Protein AF-A0A2V5L4Z0-F1 (afdb_monomer_lite)

Sequence (162 aa):
FFFNLAIVWVLLWIEARRYRFYDAFRARVRMLEAHFLVPMVMENRELLQGEWKKLVCEDLILPSFKISKLEAVGRRLKRNYVFIFILILMAWLTKIFLHASAPINDFVSFYHALRIGHIPSWLVALIFTGTFISVIAITIYVSKRSSGEISEFGTHRSLWRI

Foldseek 3Di:
DVVLVVVLVVVLLVVLVVVLVVVLVVVLVVLCCQQPVVCVVVVNCVSVDDCSVVVSVCCVVPVDRPDDSLLSSLVCLQPPVVVVLVVVLVVVVVVLVVQQPDDCPDPVSSLVSCDDPPDHSVVSVCVSVVVVCVSVVSNVVNVVVVVPPVPPVVPCVVVVPD

pLDDT: mean 77.27, std 13.44, range [39.12, 93.69]

Secondary structure (DSSP, 8-state):
-HHHHHHHHHHHHHHHHHHHHHHHHHHHHHHHIIIIIHHHHTT-GGGG-STHHHHHHHHHHS----S-HHHHHHHHIIIIIHHHHHHHHHHHHHHHHHH-SS---SHHHHHHHT-BTTB-HHHHHHHHHHHHHHHHHHHHHHHHHHGGGGSTTTSSTTTT--

Radius of gyration: 24.14 Å; chains: 1; bounding box: 52×22×70 Å

Structure (mmCIF, N/CA/C/O backbone):
data_AF-A0A2V5L4Z0-F1
#
_entry.id   AF-A0A2V5L4Z0-F1
#
loop_
_atom_site.group_PDB
_atom_site.id
_atom_site.type_symbol
_atom_site.label_atom_id
_atom_site.label_alt_id
_atom_site.label_comp_id
_atom_site.label_asym_id
_atom_site.label_entity_id
_atom_site.label_seq_id
_atom_site.pdbx_PDB_ins_code
_atom_site.Cartn_x
_atom_site.Cartn_y
_atom_site.Cartn_z
_atom_site.occupancy
_atom_site.B_iso_or_equiv
_atom_site.auth_seq_id
_atom_site.auth_comp_id
_atom_site.auth_asym_id
_atom_site.auth_atom_id
_atom_site.pdbx_PDB_model_num
ATOM 1 N N . PHE A 1 1 ? 4.348 -10.221 -16.937 1.00 76.44 1 PHE A N 1
ATOM 2 C CA . PHE A 1 1 ? 4.845 -9.164 -16.027 1.00 76.44 1 PHE A CA 1
ATOM 3 C C . PHE A 1 1 ? 3.715 -8.248 -15.580 1.00 76.44 1 PHE A C 1
ATOM 5 O O . PHE A 1 1 ? 3.311 -8.374 -14.434 1.00 76.44 1 PHE A O 1
ATOM 12 N N . PHE A 1 2 ? 3.142 -7.424 -16.470 1.00 83.06 2 PHE A N 1
ATOM 13 C CA . PHE A 1 2 ? 2.022 -6.529 -16.130 1.00 83.06 2 PHE A CA 1
ATOM 14 C C . PHE A 1 2 ? 0.857 -7.254 -15.456 1.00 83.06 2 PHE A C 1
ATOM 16 O O . PHE A 1 2 ? 0.352 -6.793 -14.442 1.00 83.06 2 PHE A O 1
ATOM 23 N N . PHE A 1 3 ? 0.510 -8.440 -15.960 1.00 88.38 3 PHE A N 1
ATOM 24 C CA . PHE A 1 3 ? -0.522 -9.286 -15.370 1.00 88.38 3 PHE A CA 1
ATOM 25 C C . PHE A 1 3 ? -0.204 -9.727 -13.930 1.00 88.38 3 PHE A C 1
ATOM 27 O O . PHE A 1 3 ? -1.034 -9.547 -13.048 1.00 88.38 3 PHE A O 1
ATOM 34 N N . ASN A 1 4 ? 1.013 -10.219 -13.661 1.00 90.25 4 ASN A N 1
ATOM 35 C CA . ASN A 1 4 ? 1.433 -10.606 -12.305 1.00 90.25 4 ASN A CA 1
ATOM 36 C C . ASN A 1 4 ? 1.362 -9.416 -11.346 1.00 90.25 4 ASN A C 1
ATOM 38 O O . ASN A 1 4 ? 0.852 -9.536 -10.238 1.00 90.25 4 ASN A O 1
ATOM 42 N N . LEU A 1 5 ? 1.843 -8.255 -11.792 1.00 89.75 5 LEU A N 1
ATOM 43 C CA . LEU A 1 5 ? 1.812 -7.036 -10.998 1.00 89.75 5 LEU A CA 1
ATOM 44 C C . LEU A 1 5 ? 0.367 -6.596 -10.716 1.00 89.75 5 LEU A C 1
ATOM 46 O O . LEU A 1 5 ? 0.038 -6.286 -9.574 1.00 89.75 5 LEU A O 1
ATOM 50 N N . ALA A 1 6 ? -0.512 -6.644 -11.71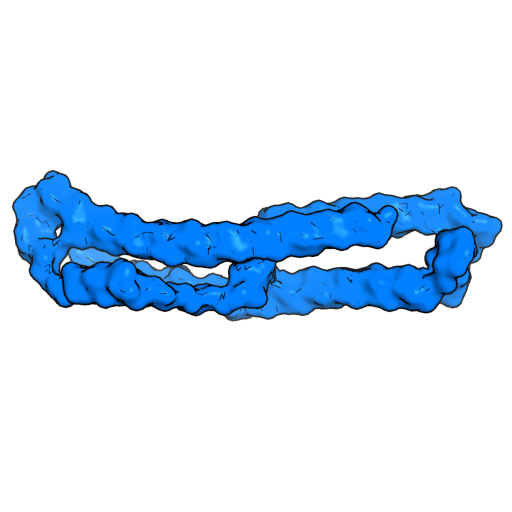9 1.00 90.12 6 ALA A N 1
ATOM 51 C CA . ALA A 1 6 ? -1.933 -6.344 -11.564 1.00 90.12 6 ALA A CA 1
ATOM 52 C C . ALA A 1 6 ? -2.624 -7.303 -10.584 1.00 90.12 6 ALA A C 1
ATOM 54 O O . ALA A 1 6 ? -3.343 -6.845 -9.698 1.00 90.12 6 ALA A O 1
ATOM 55 N N . ILE A 1 7 ? -2.363 -8.612 -10.682 1.00 93.69 7 ILE A N 1
ATOM 56 C CA . ILE A 1 7 ? -2.900 -9.605 -9.741 1.00 93.69 7 ILE A CA 1
ATOM 57 C C . ILE A 1 7 ? -2.473 -9.272 -8.315 1.00 93.69 7 ILE A C 1
ATOM 59 O O . ILE A 1 7 ? -3.316 -9.228 -7.425 1.00 93.69 7 ILE A O 1
ATOM 63 N N . VAL A 1 8 ? -1.186 -9.010 -8.089 1.00 92.81 8 VAL A N 1
ATOM 64 C CA . VAL A 1 8 ? -0.675 -8.719 -6.744 1.00 92.81 8 VAL A CA 1
ATOM 65 C C . VAL A 1 8 ? -1.295 -7.441 -6.178 1.00 92.81 8 VAL A C 1
ATOM 67 O O . VAL A 1 8 ? -1.680 -7.423 -5.010 1.00 92.81 8 VAL A O 1
ATOM 70 N N . TRP A 1 9 ? -1.480 -6.404 -6.999 1.00 90.94 9 TRP A N 1
ATOM 71 C CA . TRP A 1 9 ? -2.200 -5.195 -6.590 1.00 90.94 9 TRP A CA 1
ATOM 72 C C . TRP A 1 9 ? -3.664 -5.465 -6.226 1.00 90.94 9 TRP A C 1
ATOM 74 O O . TRP A 1 9 ? -4.146 -4.961 -5.210 1.00 90.94 9 TRP A O 1
ATOM 84 N N . VAL A 1 10 ? -4.369 -6.277 -7.016 1.00 92.94 10 VAL A N 1
ATOM 85 C CA . VAL A 1 10 ? -5.765 -6.650 -6.746 1.00 92.94 10 VAL A CA 1
ATOM 86 C C . VAL A 1 10 ? -5.875 -7.489 -5.473 1.00 92.94 10 VAL A C 1
ATOM 88 O O . VAL A 1 10 ? -6.731 -7.206 -4.634 1.00 92.94 10 VAL A O 1
ATOM 91 N N . LEU A 1 11 ? -4.995 -8.473 -5.281 1.00 92.81 11 LEU A N 1
ATOM 92 C CA . LEU A 1 11 ? -4.951 -9.295 -4.070 1.00 92.81 11 LEU A CA 1
ATOM 93 C C . LEU A 1 11 ? -4.692 -8.441 -2.828 1.00 92.81 11 LEU A C 1
ATOM 95 O O . LEU A 1 11 ? -5.446 -8.532 -1.858 1.00 92.81 11 LEU A O 1
ATOM 99 N N . LEU A 1 12 ? -3.708 -7.538 -2.894 1.00 91.44 12 LEU A N 1
ATOM 100 C CA . LEU A 1 12 ? -3.428 -6.585 -1.823 1.00 91.44 12 LEU A CA 1
ATOM 101 C C . LEU A 1 12 ? -4.662 -5.735 -1.496 1.00 91.44 12 LEU A C 1
ATOM 103 O O . LEU A 1 12 ? -4.975 -5.522 -0.325 1.00 91.44 12 LEU A O 1
ATOM 107 N N . TRP A 1 13 ? -5.386 -5.262 -2.512 1.00 90.12 13 TRP A N 1
ATOM 108 C CA . TRP A 1 13 ? -6.592 -4.457 -2.325 1.00 90.12 13 TRP A CA 1
ATOM 109 C C . TRP A 1 13 ? -7.735 -5.237 -1.662 1.00 90.12 13 TRP A C 1
ATOM 111 O O . TRP A 1 13 ? -8.369 -4.740 -0.724 1.00 90.12 13 TRP A O 1
ATOM 121 N N . ILE A 1 14 ? -7.991 -6.466 -2.121 1.00 92.00 14 ILE A N 1
ATOM 122 C CA . ILE A 1 14 ? -9.005 -7.356 -1.539 1.00 92.00 14 ILE A CA 1
ATOM 123 C C . ILE A 1 14 ? -8.660 -7.648 -0.077 1.00 92.00 14 ILE A C 1
ATOM 125 O O . ILE A 1 14 ? -9.509 -7.526 0.811 1.00 92.00 14 ILE A O 1
ATOM 129 N N . GLU A 1 15 ? -7.400 -7.976 0.195 1.00 91.06 15 GLU A N 1
ATOM 130 C CA . GLU A 1 15 ? -6.935 -8.294 1.537 1.00 91.06 15 GLU A CA 1
ATOM 131 C C . GLU A 1 15 ? -6.987 -7.079 2.469 1.00 91.06 15 GLU A C 1
ATOM 133 O O . GLU A 1 15 ? -7.431 -7.201 3.611 1.00 91.06 15 GLU A O 1
ATOM 138 N N . ALA A 1 16 ? -6.619 -5.891 1.985 1.00 88.56 16 ALA A N 1
ATOM 139 C CA . ALA A 1 16 ? -6.717 -4.651 2.747 1.00 88.56 16 ALA A CA 1
ATOM 140 C C . ALA A 1 16 ? -8.169 -4.301 3.101 1.00 88.56 16 ALA A C 1
ATOM 142 O O . ALA A 1 16 ? -8.446 -3.872 4.224 1.00 88.56 16 ALA A O 1
ATOM 143 N N . ARG A 1 17 ? -9.118 -4.529 2.181 1.00 86.25 17 ARG A N 1
ATOM 144 C CA . ARG A 1 17 ? -10.550 -4.368 2.464 1.00 86.25 17 ARG A CA 1
ATOM 145 C C . ARG A 1 17 ? -10.978 -5.306 3.590 1.00 86.25 17 ARG A C 1
ATOM 147 O O . ARG A 1 17 ? -11.560 -4.843 4.567 1.00 86.25 17 ARG A O 1
ATOM 154 N N . ARG A 1 18 ? -10.654 -6.596 3.472 1.00 87.56 18 ARG A N 1
ATOM 155 C CA . ARG A 1 18 ? -10.975 -7.626 4.473 1.00 87.56 18 ARG A CA 1
ATOM 156 C C . ARG A 1 18 ? -10.314 -7.331 5.825 1.00 87.56 18 ARG A C 1
ATOM 158 O O . ARG A 1 18 ? -10.933 -7.527 6.866 1.00 87.56 18 ARG A O 1
ATOM 165 N N . TYR A 1 19 ? -9.096 -6.792 5.820 1.00 85.94 19 TYR A N 1
ATOM 166 C CA . TYR A 1 19 ? -8.381 -6.415 7.036 1.00 85.94 19 TYR A CA 1
ATOM 167 C C . TYR A 1 19 ? -9.113 -5.348 7.852 1.00 85.94 19 TYR A C 1
ATOM 169 O O . TYR A 1 19 ? -9.186 -5.491 9.065 1.00 85.94 19 TYR A O 1
ATOM 177 N N . ARG A 1 20 ? -9.708 -4.330 7.214 1.00 82.94 20 ARG A N 1
ATOM 178 C CA . ARG A 1 20 ? -10.463 -3.284 7.932 1.00 82.94 20 ARG A CA 1
ATOM 179 C C . ARG A 1 20 ? -11.653 -3.846 8.707 1.00 82.94 20 ARG A C 1
ATOM 181 O O . ARG A 1 20 ? -11.914 -3.397 9.817 1.00 82.94 20 ARG A O 1
ATOM 188 N N . PHE A 1 21 ? -12.349 -4.829 8.137 1.00 83.69 21 PHE A N 1
ATOM 189 C CA . PHE A 1 21 ? -13.446 -5.509 8.826 1.00 83.69 21 PHE A CA 1
ATOM 190 C C . PHE A 1 21 ? -12.941 -6.321 10.020 1.00 83.69 21 PHE A C 1
ATOM 192 O O . PHE A 1 21 ? -13.518 -6.238 11.100 1.00 83.69 21 PHE A O 1
ATOM 199 N N . TYR A 1 22 ? -11.840 -7.060 9.850 1.00 83.81 22 TYR A N 1
ATOM 200 C CA . TYR A 1 22 ? -11.253 -7.820 10.955 1.00 83.81 22 TYR A CA 1
ATOM 201 C C . TYR A 1 22 ? -10.710 -6.947 12.072 1.00 83.81 22 TYR A C 1
ATOM 203 O O . TYR A 1 22 ? -10.803 -7.338 13.228 1.00 83.81 22 TYR A O 1
ATOM 211 N N . ASP A 1 23 ? -10.134 -5.799 11.740 1.00 82.88 23 ASP A N 1
ATOM 212 C CA . ASP A 1 23 ? -9.575 -4.891 12.732 1.00 82.88 23 ASP A CA 1
ATOM 213 C C . ASP A 1 23 ? -10.682 -4.301 13.621 1.00 82.88 23 ASP A C 1
ATOM 215 O O . ASP A 1 23 ? -10.616 -4.412 14.845 1.00 82.88 23 ASP A O 1
ATOM 219 N N . ALA A 1 24 ? -11.778 -3.833 13.007 1.00 81.94 24 ALA A N 1
ATOM 220 C CA . ALA A 1 24 ? -12.965 -3.373 13.729 1.00 81.94 24 ALA A CA 1
ATOM 221 C C . ALA A 1 24 ? -13.586 -4.487 14.591 1.00 81.94 24 ALA A C 1
ATOM 223 O O . ALA A 1 24 ? -13.891 -4.279 15.765 1.00 81.94 24 ALA A O 1
ATOM 224 N N . PHE A 1 25 ? -13.727 -5.697 14.038 1.00 82.75 25 PHE A N 1
ATOM 225 C CA . PHE A 1 25 ? -14.252 -6.841 14.783 1.00 82.75 25 PHE A CA 1
ATOM 226 C C . PHE A 1 25 ? -13.355 -7.222 15.968 1.00 82.75 25 PHE A C 1
ATOM 228 O O . PHE A 1 25 ? -13.842 -7.414 17.080 1.00 82.75 25 PHE A O 1
ATOM 235 N N . ARG A 1 26 ? -12.035 -7.275 15.762 1.00 85.44 26 ARG A N 1
ATOM 236 C CA . ARG A 1 26 ? -11.062 -7.587 16.813 1.00 85.44 26 ARG A CA 1
ATOM 237 C C . ARG A 1 26 ? -11.104 -6.564 17.943 1.00 85.44 26 ARG A C 1
ATOM 239 O O . ARG A 1 26 ? -11.021 -6.962 19.100 1.00 85.44 26 ARG A O 1
ATOM 246 N N . ALA A 1 27 ? -11.230 -5.274 17.628 1.00 82.06 27 ALA A N 1
ATOM 247 C CA . ALA A 1 27 ? -11.342 -4.226 18.640 1.00 82.06 27 ALA A CA 1
ATOM 248 C C . ALA A 1 27 ? -12.590 -4.420 19.521 1.00 82.06 27 ALA A C 1
ATOM 250 O O . ALA A 1 27 ? -12.493 -4.350 20.745 1.00 82.06 27 ALA A O 1
ATOM 251 N N . ARG A 1 28 ? -13.736 -4.757 18.914 1.00 85.19 28 ARG A N 1
ATOM 252 C CA . ARG A 1 28 ? -14.993 -5.045 19.631 1.00 85.19 28 ARG A CA 1
ATOM 253 C C . ARG A 1 28 ? -14.888 -6.273 20.521 1.00 85.19 28 ARG A C 1
ATOM 255 O O . ARG A 1 28 ? -15.237 -6.204 21.695 1.00 85.19 28 ARG A O 1
ATOM 262 N N . VAL A 1 29 ? -14.371 -7.376 19.976 1.00 86.25 29 VAL A N 1
ATOM 263 C CA . VAL A 1 29 ? -14.155 -8.613 20.739 1.00 86.25 29 VAL A CA 1
ATOM 264 C C . VAL A 1 29 ? -13.216 -8.351 21.910 1.00 86.25 29 VAL A C 1
ATOM 266 O O . VAL A 1 29 ? -13.531 -8.735 23.027 1.00 86.25 29 VAL A O 1
ATOM 269 N N . ARG A 1 30 ? -12.129 -7.604 21.701 1.00 85.00 30 ARG A N 1
ATOM 270 C CA . ARG A 1 30 ? -11.198 -7.252 22.777 1.00 85.00 30 ARG A CA 1
ATOM 271 C C . ARG A 1 30 ? -11.842 -6.376 23.855 1.00 85.00 30 ARG A C 1
ATOM 273 O O . ARG A 1 30 ? -11.527 -6.549 25.029 1.00 85.00 30 ARG A O 1
ATOM 280 N N . MET A 1 31 ? -12.741 -5.458 23.487 1.00 81.25 31 MET A N 1
ATOM 281 C CA . MET A 1 31 ? -13.502 -4.676 24.470 1.00 81.25 31 MET A CA 1
ATOM 282 C C . MET A 1 31 ? -14.435 -5.558 25.306 1.00 81.25 31 MET A C 1
ATOM 284 O O . MET A 1 31 ? -14.484 -5.376 26.522 1.00 81.25 31 MET A O 1
ATOM 288 N N . LEU A 1 32 ? -15.114 -6.530 24.688 1.00 84.25 32 LEU A N 1
ATOM 289 C CA . LEU A 1 32 ? -15.936 -7.518 25.398 1.00 84.25 32 LEU A CA 1
ATOM 290 C C . LEU A 1 32 ? -15.084 -8.442 26.279 1.00 84.25 32 LEU A C 1
ATOM 292 O O . LEU A 1 32 ? -15.428 -8.683 27.430 1.00 84.25 32 LEU A O 1
ATOM 296 N N . GLU A 1 33 ? -13.945 -8.923 25.787 1.00 85.81 33 GLU A N 1
ATOM 297 C CA . GLU A 1 33 ? -13.018 -9.743 26.571 1.00 85.81 33 GLU A CA 1
ATOM 298 C C . GLU A 1 33 ? -12.552 -9.002 27.829 1.00 85.81 33 GLU A C 1
ATOM 300 O O . GLU A 1 33 ? -12.679 -9.526 28.933 1.00 85.81 33 GLU A O 1
ATOM 305 N N . ALA A 1 34 ? -12.077 -7.764 27.675 1.00 82.31 34 ALA A N 1
ATOM 306 C CA . ALA A 1 34 ? -11.508 -6.991 28.774 1.00 82.31 34 ALA A CA 1
ATOM 307 C C . ALA A 1 34 ? -12.540 -6.542 29.822 1.00 82.31 34 ALA A C 1
ATOM 309 O O . ALA A 1 34 ? -12.211 -6.517 31.004 1.00 82.31 34 ALA A O 1
ATOM 310 N N . HIS A 1 35 ? -13.767 -6.189 29.418 1.00 80.19 35 HIS A N 1
ATOM 311 C CA . HIS A 1 35 ? -14.759 -5.591 30.329 1.00 80.19 35 HIS A CA 1
ATOM 312 C C . HIS A 1 35 ? -15.918 -6.521 30.709 1.00 80.19 35 HIS A C 1
ATOM 314 O O . HIS A 1 35 ? -16.642 -6.233 31.659 1.00 80.19 35 HIS A O 1
ATOM 320 N N . PHE A 1 36 ? -16.117 -7.630 29.991 1.00 81.44 36 PHE A N 1
ATOM 321 C CA . PHE A 1 36 ? -17.148 -8.618 30.312 1.00 81.44 36 PHE A CA 1
ATOM 322 C C . P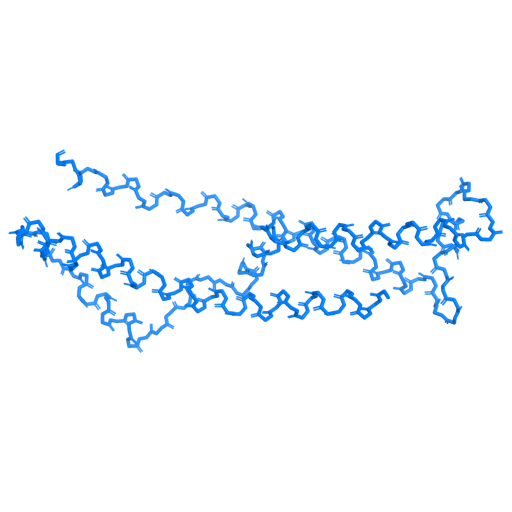HE A 1 36 ? -16.541 -9.944 30.770 1.00 81.44 36 PHE A C 1
ATOM 324 O O . PHE A 1 36 ? -16.800 -10.365 31.896 1.00 81.44 36 PHE A O 1
ATOM 331 N N . LEU A 1 37 ? -15.708 -10.582 29.940 1.00 83.94 37 LEU A N 1
ATOM 332 C CA . LEU A 1 37 ? -15.175 -11.914 30.259 1.00 83.94 37 LEU A CA 1
ATOM 333 C C . LEU A 1 37 ? -14.206 -11.876 31.444 1.00 83.94 37 LEU A C 1
ATOM 335 O O . LEU A 1 37 ? -14.328 -12.685 32.358 1.00 83.94 37 LEU A O 1
ATOM 339 N N . VAL A 1 38 ? -13.277 -10.921 31.461 1.00 83.44 38 VAL A N 1
ATOM 340 C CA . VAL A 1 38 ? -12.262 -10.819 32.518 1.00 83.44 38 VAL A CA 1
ATOM 341 C C . VAL A 1 38 ? -12.879 -10.566 33.910 1.00 83.44 38 VAL A C 1
ATOM 343 O O . VAL A 1 38 ? -12.572 -11.333 34.823 1.00 83.44 38 VAL A O 1
ATOM 346 N N . PRO A 1 39 ? -13.790 -9.589 34.105 1.00 80.50 39 PRO A N 1
ATOM 347 C CA . PRO A 1 39 ? -14.462 -9.391 35.394 1.00 80.50 39 PRO A CA 1
ATOM 348 C C . PRO A 1 39 ? -15.351 -10.562 35.821 1.00 80.50 39 PRO A C 1
ATOM 350 O O . PRO A 1 39 ? -15.442 -10.858 37.008 1.00 80.50 39 PRO A O 1
ATOM 353 N N . MET A 1 40 ? -16.001 -11.237 34.864 1.00 81.50 40 MET A N 1
ATOM 354 C CA . MET A 1 40 ? -16.837 -12.407 35.146 1.00 81.50 40 MET A CA 1
ATOM 355 C C . MET A 1 40 ? -16.006 -13.582 35.668 1.00 81.50 40 MET A C 1
ATOM 357 O O . MET A 1 40 ? -16.417 -14.234 36.620 1.00 81.50 40 MET A O 1
ATOM 361 N N . VAL A 1 41 ? -14.834 -13.830 35.074 1.00 83.56 41 VAL A N 1
ATOM 362 C CA . VAL A 1 41 ? -13.924 -14.908 35.494 1.00 83.56 41 VAL A CA 1
ATOM 363 C C . VAL A 1 41 ? -13.232 -14.586 36.820 1.00 83.56 41 VAL A C 1
ATOM 365 O O . VAL A 1 41 ? -13.027 -15.484 37.626 1.00 83.56 41 VAL A O 1
ATOM 368 N N . MET A 1 42 ? -12.886 -13.320 37.068 1.00 81.56 42 MET A N 1
ATOM 369 C CA . MET A 1 42 ? -12.284 -12.898 38.340 1.00 81.56 42 MET A CA 1
ATOM 370 C C . MET A 1 42 ? -13.300 -12.725 39.484 1.00 81.56 42 MET A C 1
ATOM 372 O O . MET A 1 42 ? -12.902 -12.333 40.576 1.00 81.56 42 MET A O 1
ATOM 376 N N . GLU A 1 43 ? -14.598 -12.941 39.233 1.00 76.38 43 GLU A N 1
ATOM 377 C CA . GLU A 1 43 ? -15.715 -12.669 40.161 1.00 76.38 43 GLU A CA 1
ATOM 378 C C . GLU A 1 43 ? -15.725 -11.244 40.756 1.00 76.38 43 GLU A C 1
ATOM 380 O O . GLU A 1 43 ? -16.432 -10.949 41.721 1.00 76.38 43 GLU A O 1
ATOM 385 N N . ASN A 1 44 ? -14.991 -10.313 40.144 1.00 71.69 44 ASN A N 1
ATOM 386 C CA . ASN A 1 44 ? -14.851 -8.948 40.624 1.00 71.69 44 ASN A CA 1
ATOM 387 C C . ASN A 1 44 ? -15.837 -8.028 39.893 1.00 71.69 44 ASN A C 1
ATOM 389 O O . ASN A 1 44 ? -15.618 -7.613 38.751 1.00 71.69 44 ASN A O 1
ATOM 393 N N . ARG A 1 45 ? -16.946 -7.699 40.568 1.00 66.62 45 ARG A N 1
ATOM 394 C CA . ARG A 1 45 ? -18.020 -6.866 40.001 1.00 66.62 45 ARG A CA 1
ATOM 395 C C . ARG A 1 45 ? -17.706 -5.372 39.939 1.00 66.62 45 ARG A C 1
ATOM 397 O O . ARG A 1 45 ? -18.444 -4.651 39.269 1.00 66.62 45 ARG A O 1
ATOM 404 N N . GLU A 1 46 ? -16.636 -4.898 40.571 1.00 64.56 46 GLU A N 1
ATOM 405 C CA . GLU A 1 46 ? -16.258 -3.480 40.508 1.00 64.56 46 GLU A CA 1
ATOM 406 C C . GLU A 1 46 ? -15.726 -3.106 39.117 1.00 64.56 46 GLU A C 1
ATOM 408 O O . GLU A 1 46 ? -16.055 -2.046 38.590 1.00 64.56 46 GLU A O 1
ATOM 413 N N . LEU A 1 47 ? -15.028 -4.029 38.443 1.00 61.22 47 LEU A N 1
ATOM 414 C CA . LEU A 1 47 ? -14.523 -3.845 37.072 1.00 61.22 47 LEU A CA 1
ATOM 415 C C . LEU A 1 47 ? -15.627 -3.838 35.996 1.00 61.22 47 LEU A C 1
ATOM 417 O O . LEU A 1 47 ? -15.381 -3.455 34.853 1.00 61.22 47 LEU A O 1
ATOM 421 N N . LEU A 1 48 ? -16.851 -4.256 36.341 1.00 60.66 48 LEU A N 1
ATOM 422 C CA . LEU A 1 48 ? -18.018 -4.199 35.453 1.00 60.66 48 LEU A CA 1
ATOM 423 C C . LEU A 1 48 ? -18.653 -2.798 35.389 1.00 60.66 48 LEU A C 1
ATOM 425 O O . LEU A 1 48 ? -19.531 -2.578 34.545 1.00 60.66 48 LEU A O 1
ATOM 429 N N . GLN A 1 49 ? -18.237 -1.863 36.252 1.00 56.94 49 GLN A N 1
ATOM 430 C CA . GLN A 1 49 ? -18.754 -0.495 36.293 1.00 56.94 49 GLN A CA 1
ATOM 431 C C . GLN A 1 49 ? -18.037 0.405 35.273 1.00 56.94 49 GLN A C 1
ATOM 433 O O . GLN A 1 49 ? -16.813 0.463 35.215 1.00 56.94 49 GLN A O 1
ATOM 438 N N . GLY A 1 50 ? -18.809 1.114 34.445 1.00 65.00 50 GLY A N 1
ATOM 439 C CA . GLY A 1 50 ? -18.294 2.077 33.469 1.00 65.00 50 GLY A CA 1
ATOM 440 C C . GLY A 1 50 ? -19.186 2.223 32.235 1.00 65.00 50 GLY A C 1
ATOM 441 O O . GLY A 1 50 ? -20.060 1.395 31.973 1.00 65.00 50 GLY A O 1
ATOM 442 N N . GLU A 1 51 ? -18.944 3.264 31.437 1.00 71.56 51 GLU A N 1
ATOM 443 C CA . GLU A 1 51 ? -19.709 3.547 30.209 1.00 71.56 51 GLU A CA 1
ATOM 444 C C . GLU A 1 51 ? -19.364 2.623 29.021 1.00 71.56 51 GLU A C 1
ATOM 446 O O . GLU A 1 51 ? -19.893 2.794 27.921 1.00 71.56 51 GLU A O 1
ATOM 451 N N . TRP A 1 52 ? -18.522 1.601 29.214 1.00 75.81 52 TRP A N 1
ATOM 452 C CA . TRP A 1 52 ? -18.091 0.691 28.145 1.00 75.81 52 TRP A CA 1
ATOM 453 C C . TRP A 1 52 ? -19.270 -0.003 27.445 1.00 75.81 52 TRP A C 1
ATOM 455 O O . TRP A 1 52 ? -19.222 -0.212 26.237 1.00 75.81 52 TRP A O 1
ATOM 465 N N . LYS A 1 53 ? -20.366 -0.300 28.164 1.00 76.81 53 LYS A N 1
ATOM 466 C CA . LYS A 1 53 ? -21.589 -0.874 27.571 1.00 76.81 53 LYS A CA 1
ATOM 467 C C . LYS A 1 53 ? -22.212 0.060 26.537 1.00 76.81 53 LYS A C 1
ATOM 469 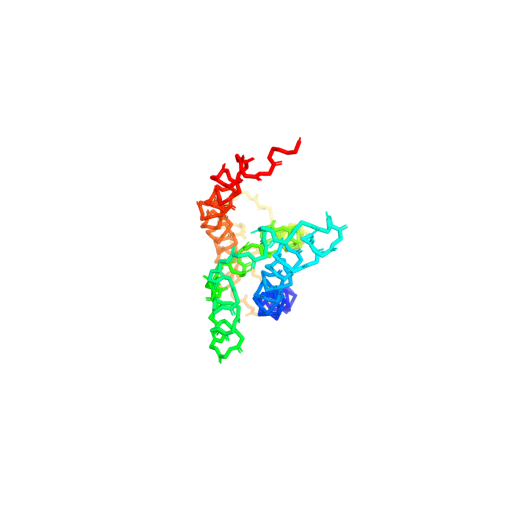O O . LYS A 1 53 ? -22.624 -0.397 25.475 1.00 76.81 53 LYS A O 1
ATOM 474 N N . LYS A 1 54 ? -22.258 1.363 26.837 1.00 78.75 54 LYS A N 1
ATOM 475 C CA . LYS A 1 54 ? -22.777 2.397 25.934 1.00 78.75 54 LYS A CA 1
ATOM 476 C C . LYS A 1 54 ? -21.867 2.536 24.717 1.00 78.75 54 LYS A C 1
ATOM 478 O O . LYS A 1 54 ? -22.367 2.506 23.602 1.00 78.75 54 LYS A O 1
ATOM 483 N N . LEU A 1 55 ? -20.550 2.564 24.932 1.00 74.88 55 LEU A N 1
ATOM 484 C CA . LEU A 1 55 ? -19.553 2.641 23.861 1.00 74.88 55 LEU A CA 1
ATOM 485 C C . LEU A 1 55 ? -19.606 1.424 22.920 1.00 74.88 55 LEU A C 1
ATOM 487 O O . LEU A 1 55 ? -19.536 1.572 21.703 1.00 74.88 55 LEU A O 1
ATOM 491 N N . VAL A 1 56 ? -19.762 0.216 23.472 1.00 78.62 56 VAL A N 1
ATOM 492 C CA . VAL A 1 56 ? -19.921 -1.017 22.689 1.00 78.62 56 VAL A CA 1
ATOM 493 C C . VAL A 1 56 ? -21.252 -1.009 21.935 1.00 78.62 56 VAL A C 1
ATOM 495 O O . VAL A 1 56 ? -21.254 -1.300 20.744 1.00 78.62 56 VAL A O 1
ATOM 498 N N . CYS A 1 57 ? -22.366 -0.635 22.575 1.00 79.12 57 CYS A N 1
ATOM 499 C CA . CYS A 1 57 ? -23.658 -0.487 21.892 1.00 79.12 57 CYS A CA 1
ATOM 500 C C . CYS A 1 57 ? -23.583 0.517 20.737 1.00 79.12 57 CYS A C 1
ATOM 502 O O . CYS A 1 57 ? -24.047 0.222 19.640 1.00 79.12 57 CYS A O 1
ATOM 504 N N . GLU A 1 58 ? -22.976 1.680 20.964 1.00 80.31 58 GLU A N 1
ATOM 505 C CA . GLU A 1 58 ? -22.826 2.723 19.954 1.00 80.31 58 GLU A CA 1
ATOM 506 C C . GLU A 1 58 ? -21.970 2.247 18.775 1.00 80.31 58 GLU A C 1
ATOM 508 O O . GLU A 1 58 ? -22.377 2.418 17.629 1.00 80.31 58 GLU A O 1
ATOM 513 N N . ASP A 1 59 ? -20.856 1.550 19.024 1.00 76.62 59 ASP A N 1
ATOM 514 C CA . ASP A 1 59 ? -20.023 0.995 17.949 1.00 76.62 59 ASP A CA 1
ATOM 515 C C . ASP A 1 59 ? -20.700 -0.185 17.216 1.00 76.62 59 ASP A C 1
ATOM 517 O O . ASP A 1 59 ? -20.465 -0.404 16.022 1.00 76.62 59 ASP A O 1
ATOM 521 N N . LEU A 1 60 ? -21.571 -0.948 17.890 1.00 73.94 60 LEU A N 1
ATOM 522 C CA . LEU A 1 60 ? -22.385 -1.989 17.249 1.00 73.94 60 LEU A CA 1
ATOM 523 C C . LEU A 1 60 ? -23.468 -1.395 16.337 1.00 73.94 60 LEU A C 1
ATOM 525 O O . LEU A 1 60 ? -23.694 -1.940 15.256 1.00 73.94 60 LEU A O 1
ATOM 529 N N . ILE A 1 61 ? -24.111 -0.301 16.754 1.00 75.00 61 ILE A N 1
ATOM 530 C CA . ILE A 1 61 ? -25.166 0.380 15.987 1.00 75.00 61 ILE A CA 1
ATOM 531 C C . ILE A 1 61 ? -24.561 1.188 14.828 1.00 75.00 61 ILE A C 1
ATOM 533 O O . ILE A 1 61 ? -25.077 1.149 13.711 1.00 75.00 61 ILE A O 1
ATOM 537 N N . LEU A 1 62 ? -23.453 1.894 15.070 1.00 66.62 62 LEU A N 1
ATOM 538 C CA . LEU A 1 62 ? -22.774 2.759 14.106 1.00 66.62 62 LEU A CA 1
ATOM 539 C C . LEU A 1 62 ? -21.340 2.268 13.879 1.00 66.62 62 LEU A C 1
ATOM 541 O O . LEU A 1 62 ? -20.404 2.753 14.518 1.00 66.62 62 LEU A O 1
ATOM 545 N N . PRO A 1 63 ? -21.120 1.318 12.951 1.00 65.19 63 PRO A N 1
ATOM 546 C CA . PRO A 1 63 ? -19.788 0.798 12.703 1.00 65.19 63 PRO A CA 1
ATOM 547 C C . PRO A 1 63 ? -18.865 1.874 12.125 1.00 65.19 63 PRO A C 1
ATOM 549 O O . PRO A 1 63 ? -18.936 2.214 10.941 1.00 65.19 63 PRO A O 1
ATOM 552 N N . SER A 1 64 ? -17.960 2.388 12.960 1.00 62.25 64 SER A N 1
ATOM 553 C CA . SER A 1 64 ? -16.973 3.384 12.553 1.00 62.25 64 SER A CA 1
ATOM 554 C C . SER A 1 64 ? -15.643 2.711 12.196 1.00 62.25 64 SER A C 1
ATOM 556 O O . SER A 1 64 ? -15.003 2.027 12.994 1.00 62.25 64 SER A O 1
ATOM 558 N N . PHE A 1 65 ? -15.191 2.882 10.953 1.00 65.38 65 PHE A N 1
ATOM 559 C CA . PHE A 1 65 ? -13.874 2.387 10.557 1.00 65.38 65 PHE A CA 1
ATOM 560 C C . PHE A 1 65 ? -12.796 3.398 10.955 1.00 65.38 65 PHE A C 1
ATOM 562 O O . PHE A 1 65 ? -12.541 4.344 10.210 1.00 65.38 65 PHE A O 1
ATOM 569 N N . LYS A 1 66 ? -12.118 3.163 12.085 1.00 64.81 66 LYS A N 1
ATOM 570 C CA . LYS A 1 66 ? -11.024 4.027 12.573 1.00 64.81 66 LYS A CA 1
ATOM 571 C C . LYS A 1 66 ? -9.811 4.073 11.629 1.00 64.81 66 LYS A C 1
ATOM 573 O O . LYS A 1 66 ? -9.127 5.088 11.545 1.00 64.81 66 LYS A O 1
ATOM 578 N N . ILE A 1 67 ? -9.569 3.002 10.867 1.00 74.31 67 ILE A N 1
ATOM 579 C CA . ILE A 1 67 ? -8.440 2.907 9.928 1.00 74.31 67 ILE A CA 1
ATOM 580 C C . ILE A 1 67 ? -8.858 3.338 8.516 1.00 74.31 67 ILE A C 1
ATOM 582 O O . ILE A 1 67 ? -9.838 2.832 7.952 1.00 74.31 67 ILE A O 1
ATOM 586 N N . SER A 1 68 ? -8.071 4.226 7.901 1.00 80.69 68 SER A N 1
ATOM 587 C CA . SER A 1 68 ? -8.263 4.658 6.508 1.00 80.69 68 SER A CA 1
ATOM 588 C C . SER A 1 68 ? -7.945 3.542 5.497 1.00 80.69 68 SER A C 1
ATOM 590 O O . SER A 1 68 ? -7.162 2.631 5.767 1.00 80.69 68 SER A O 1
ATOM 592 N N . LYS A 1 69 ? -8.530 3.599 4.289 1.00 78.75 69 LYS A N 1
ATOM 593 C CA . LYS A 1 69 ? 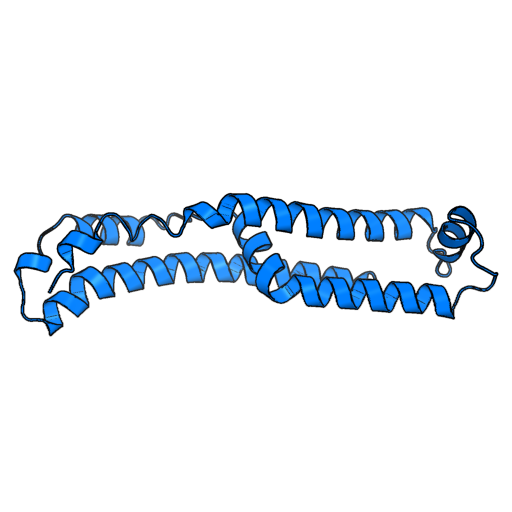-8.280 2.583 3.242 1.00 78.75 69 LYS A CA 1
ATOM 594 C C . LYS A 1 69 ? -6.789 2.470 2.891 1.00 78.75 69 LYS A C 1
ATOM 596 O O . LYS A 1 69 ? -6.280 1.361 2.779 1.00 78.75 69 LYS A O 1
ATOM 601 N N . LEU A 1 70 ? -6.095 3.603 2.766 1.00 78.94 70 LEU A N 1
ATOM 602 C CA . LEU A 1 70 ? -4.669 3.647 2.419 1.00 78.94 70 LEU A CA 1
ATOM 603 C C . LEU A 1 70 ? -3.775 3.104 3.535 1.00 78.94 70 LEU A C 1
ATOM 605 O O . LEU A 1 70 ? -2.803 2.403 3.267 1.00 78.94 70 LEU A O 1
ATOM 609 N N . GLU A 1 71 ? -4.127 3.374 4.789 1.00 82.06 71 GLU A N 1
ATOM 610 C CA . GLU A 1 71 ? -3.387 2.856 5.934 1.00 82.06 71 GLU A CA 1
ATOM 611 C C . GLU A 1 71 ? -3.512 1.331 6.051 1.00 82.06 71 GLU A C 1
ATOM 613 O O . GLU A 1 71 ? -2.510 0.646 6.247 1.00 82.06 71 GLU A O 1
ATOM 618 N N . ALA A 1 72 ? -4.711 0.780 5.831 1.00 84.12 72 ALA A N 1
ATOM 619 C CA . ALA A 1 72 ? -4.916 -0.667 5.788 1.00 84.12 72 ALA A CA 1
ATOM 620 C C . ALA A 1 72 ? -4.100 -1.336 4.668 1.00 84.12 72 ALA A C 1
ATOM 622 O O . ALA A 1 72 ? -3.468 -2.370 4.901 1.00 84.12 72 ALA A O 1
ATOM 623 N N . VAL A 1 73 ? -4.073 -0.722 3.476 1.00 87.06 73 VAL A N 1
ATOM 624 C CA . VAL A 1 73 ? -3.252 -1.183 2.345 1.00 87.06 73 VAL A CA 1
ATOM 625 C C . VAL A 1 73 ? -1.778 -1.184 2.723 1.00 87.06 73 VAL A C 1
ATOM 627 O O . VAL A 1 73 ? -1.116 -2.203 2.556 1.00 87.06 73 VAL A O 1
ATOM 630 N N . GLY A 1 74 ? -1.253 -0.094 3.282 1.00 85.62 74 GLY A N 1
ATOM 631 C CA . GLY A 1 74 ? 0.172 -0.024 3.587 1.00 85.62 74 GLY A CA 1
ATOM 632 C C . GLY A 1 74 ? 0.614 -0.912 4.757 1.00 85.62 74 GLY A C 1
ATOM 633 O O . GLY A 1 74 ? 1.709 -1.473 4.701 1.00 85.62 74 GLY A O 1
ATOM 634 N N . ARG A 1 75 ? -0.237 -1.132 5.775 1.00 84.44 75 ARG A N 1
ATOM 635 C CA . ARG A 1 75 ? 0.043 -2.094 6.864 1.00 84.44 75 ARG A CA 1
ATOM 636 C C . ARG A 1 75 ? 0.192 -3.514 6.310 1.00 84.44 75 ARG A C 1
ATOM 638 O O . ARG A 1 75 ? 1.118 -4.232 6.691 1.00 84.44 75 ARG A O 1
ATOM 645 N N . ARG A 1 76 ? -0.679 -3.907 5.373 1.00 88.00 76 ARG A N 1
ATOM 646 C CA . ARG A 1 76 ? -0.605 -5.211 4.691 1.00 88.00 76 ARG A CA 1
ATOM 647 C C . ARG A 1 76 ? 0.544 -5.291 3.694 1.00 88.00 76 ARG A C 1
ATOM 649 O O . ARG A 1 76 ? 1.231 -6.313 3.654 1.00 88.00 76 ARG A O 1
ATOM 656 N N . LEU A 1 77 ? 0.797 -4.206 2.963 1.00 87.69 77 LEU A N 1
ATOM 657 C CA . LEU A 1 77 ? 1.913 -4.105 2.033 1.00 87.69 77 LEU A CA 1
ATOM 658 C C . LEU A 1 77 ? 3.228 -4.384 2.762 1.00 87.69 77 LEU A C 1
ATOM 660 O O . LEU A 1 77 ? 3.908 -5.347 2.422 1.00 87.69 77 LEU A O 1
ATOM 664 N N . LYS A 1 78 ? 3.523 -3.618 3.823 1.00 85.44 78 LYS A N 1
ATOM 665 C CA . LYS A 1 78 ? 4.766 -3.721 4.603 1.00 85.44 78 LYS A CA 1
ATOM 666 C C . LYS A 1 78 ? 5.005 -5.124 5.166 1.00 85.44 78 LYS A C 1
ATOM 668 O O . LYS A 1 78 ? 6.143 -5.576 5.192 1.00 85.44 78 LYS A O 1
ATOM 673 N N . ARG A 1 79 ? 3.954 -5.794 5.648 1.00 82.12 79 ARG A N 1
ATOM 674 C CA . ARG A 1 79 ? 4.097 -7.054 6.394 1.00 82.12 79 ARG A CA 1
ATOM 675 C C . ARG A 1 79 ? 4.151 -8.302 5.513 1.00 82.12 79 ARG A C 1
ATOM 677 O O . ARG A 1 79 ? 4.840 -9.240 5.889 1.00 82.12 79 ARG A O 1
ATOM 684 N N . ASN A 1 80 ? 3.423 -8.332 4.395 1.00 86.44 80 ASN A N 1
ATOM 685 C CA . ASN A 1 80 ? 3.272 -9.552 3.588 1.00 86.44 80 ASN A CA 1
ATOM 686 C C . ASN A 1 80 ? 3.678 -9.360 2.120 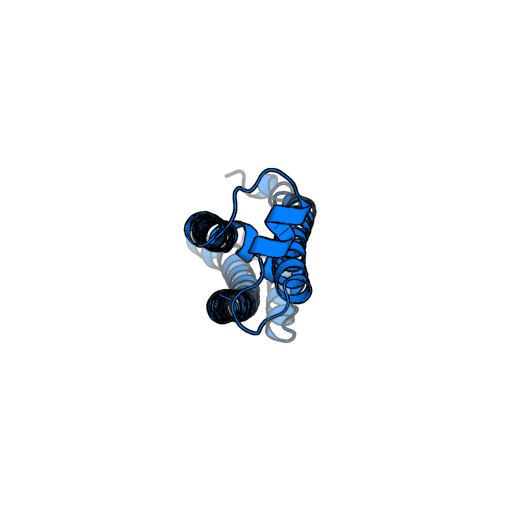1.00 86.44 80 ASN A C 1
ATOM 688 O O . ASN A 1 80 ? 4.368 -10.195 1.543 1.00 86.44 80 ASN A O 1
ATOM 692 N N . TYR A 1 81 ? 3.289 -8.241 1.508 1.00 89.25 81 TYR A N 1
ATOM 693 C CA . TYR A 1 81 ? 3.411 -8.078 0.057 1.00 89.25 81 TYR A CA 1
ATOM 694 C C . TYR A 1 81 ? 4.720 -7.426 -0.398 1.00 89.25 81 TYR A C 1
ATOM 696 O O . TYR A 1 81 ? 5.081 -7.602 -1.557 1.00 89.25 81 TYR A O 1
ATOM 704 N N . VAL A 1 82 ? 5.461 -6.722 0.471 1.00 88.50 82 VAL A N 1
ATOM 705 C CA . VAL A 1 82 ? 6.772 -6.133 0.122 1.00 88.50 82 VAL A CA 1
ATOM 706 C C . VAL A 1 82 ? 7.710 -7.191 -0.458 1.00 88.50 82 VAL A C 1
ATOM 708 O O . VAL A 1 82 ? 8.316 -6.954 -1.499 1.00 88.50 82 VAL A O 1
ATOM 711 N N . PHE A 1 83 ? 7.771 -8.381 0.146 1.00 89.81 83 PHE A N 1
ATOM 712 C CA . PHE A 1 83 ? 8.604 -9.475 -0.357 1.00 89.81 83 PHE A CA 1
ATOM 713 C C . PHE A 1 83 ? 8.166 -9.950 -1.744 1.00 89.81 83 PHE A C 1
ATOM 715 O O . PHE A 1 83 ? 9.007 -10.135 -2.619 1.00 89.81 83 PHE A O 1
ATOM 722 N N . ILE A 1 84 ? 6.855 -10.081 -1.973 1.00 91.19 84 ILE A N 1
ATOM 723 C CA . ILE A 1 84 ? 6.297 -10.489 -3.270 1.00 91.19 84 ILE A CA 1
ATOM 724 C C . ILE A 1 84 ? 6.641 -9.451 -4.345 1.00 91.19 84 ILE A C 1
ATOM 726 O O . ILE A 1 84 ? 7.083 -9.815 -5.434 1.00 91.19 84 ILE A O 1
ATOM 730 N N . PHE A 1 85 ? 6.495 -8.158 -4.038 1.00 89.62 85 PHE A N 1
ATOM 731 C CA . PHE A 1 85 ? 6.879 -7.086 -4.954 1.00 89.62 85 PHE A CA 1
ATOM 732 C C . PHE A 1 85 ? 8.378 -7.113 -5.257 1.00 89.62 85 PHE A C 1
ATOM 734 O O . PHE A 1 85 ? 8.742 -7.097 -6.428 1.00 89.62 85 PHE A O 1
ATOM 741 N N . ILE A 1 86 ? 9.244 -7.224 -4.244 1.00 89.44 86 ILE A N 1
ATOM 742 C CA . ILE A 1 86 ? 10.701 -7.317 -4.442 1.00 89.44 86 ILE A CA 1
ATOM 743 C C . ILE A 1 86 ? 11.052 -8.501 -5.346 1.00 89.44 86 ILE A C 1
ATOM 745 O O . ILE A 1 86 ? 11.833 -8.342 -6.281 1.00 89.44 86 ILE A O 1
ATOM 749 N N . LEU A 1 87 ? 10.444 -9.667 -5.117 1.00 91.62 87 LEU A N 1
ATOM 750 C CA . LEU A 1 87 ? 10.704 -10.872 -5.902 1.00 91.62 87 LEU A CA 1
ATOM 751 C C . LEU A 1 87 ? 10.267 -10.688 -7.363 1.00 91.62 87 LEU A C 1
ATOM 753 O O . LEU A 1 87 ? 11.025 -11.005 -8.275 1.00 91.62 87 LEU A O 1
ATOM 757 N N . ILE A 1 88 ? 9.093 -10.097 -7.606 1.00 89.94 88 ILE A N 1
ATOM 758 C CA . ILE A 1 88 ? 8.616 -9.790 -8.964 1.00 89.94 88 ILE A CA 1
ATOM 759 C C . ILE A 1 88 ? 9.534 -8.786 -9.670 1.00 89.94 88 ILE A C 1
ATOM 761 O O . ILE A 1 88 ? 9.829 -8.965 -10.854 1.00 89.94 88 ILE A O 1
ATOM 765 N N . LEU A 1 89 ? 9.985 -7.743 -8.967 1.00 87.69 89 LEU A N 1
ATOM 766 C CA . LEU A 1 89 ? 10.894 -6.739 -9.522 1.00 87.69 89 LEU A CA 1
ATOM 767 C C . LEU A 1 89 ? 12.260 -7.358 -9.848 1.00 87.69 89 LEU A C 1
ATOM 769 O O . LEU A 1 89 ? 12.760 -7.153 -10.950 1.00 87.69 89 LEU A O 1
ATOM 773 N N . MET A 1 90 ? 12.821 -8.171 -8.948 1.00 89.06 90 MET A N 1
ATOM 774 C CA . MET A 1 90 ? 14.074 -8.900 -9.178 1.00 89.06 90 MET A CA 1
ATOM 775 C C . MET A 1 90 ? 13.963 -9.874 -10.349 1.00 89.06 90 MET A C 1
ATOM 777 O O . MET A 1 90 ? 14.780 -9.818 -11.261 1.00 89.06 90 MET A O 1
ATOM 781 N N . ALA A 1 91 ? 12.921 -10.708 -10.384 1.00 88.75 91 ALA A N 1
ATOM 782 C CA . ALA A 1 91 ? 12.693 -11.645 -11.483 1.00 88.75 91 ALA A CA 1
ATOM 783 C C . ALA A 1 91 ? 12.584 -10.922 -12.832 1.00 88.75 91 ALA A C 1
ATOM 785 O O . ALA A 1 91 ? 13.050 -11.414 -13.861 1.00 88.75 91 ALA A O 1
ATOM 786 N N . TRP A 1 92 ? 11.983 -9.733 -12.836 1.00 84.81 92 TRP A N 1
ATOM 787 C CA . TRP A 1 92 ? 11.884 -8.922 -14.037 1.00 84.81 92 TRP A CA 1
ATOM 788 C C . TRP A 1 92 ? 13.215 -8.287 -14.446 1.00 84.81 92 TRP A C 1
ATOM 790 O O . TRP A 1 92 ? 13.549 -8.340 -15.628 1.00 84.81 92 TRP A O 1
ATOM 800 N N . LEU A 1 93 ? 14.001 -7.773 -13.494 1.00 82.62 93 LEU A N 1
ATOM 801 C CA . LEU A 1 93 ? 15.365 -7.311 -13.760 1.00 82.62 93 LEU A CA 1
ATOM 802 C C . LEU A 1 93 ? 16.207 -8.439 -14.362 1.00 82.62 93 LEU A C 1
ATOM 804 O O . LEU A 1 93 ? 16.774 -8.259 -15.435 1.00 82.62 93 LEU A O 1
ATOM 808 N N . THR A 1 94 ? 16.213 -9.627 -13.751 1.00 84.94 94 THR A N 1
ATOM 809 C CA . THR A 1 94 ? 16.915 -10.803 -14.287 1.00 84.94 94 THR A CA 1
ATOM 810 C C . THR A 1 94 ? 16.444 -11.144 -15.700 1.00 84.94 94 THR A C 1
ATOM 812 O O . THR A 1 94 ? 17.267 -11.417 -16.569 1.00 84.94 94 THR A O 1
ATOM 815 N N . LYS A 1 95 ? 15.133 -11.073 -15.974 1.00 83.19 95 LYS A N 1
ATOM 816 C CA . LYS A 1 95 ? 14.597 -11.298 -17.323 1.00 83.19 95 LYS A CA 1
ATOM 817 C C . LYS A 1 95 ? 15.166 -10.301 -18.340 1.00 83.19 95 LYS A C 1
ATOM 819 O O . LYS A 1 95 ? 15.515 -10.720 -19.441 1.00 83.19 95 LYS A O 1
ATOM 824 N N . ILE A 1 96 ? 15.243 -9.013 -17.992 1.00 79.19 96 ILE A N 1
ATOM 825 C CA . ILE A 1 96 ? 15.822 -7.978 -18.865 1.00 79.19 96 ILE A CA 1
ATOM 826 C C . ILE A 1 96 ? 17.298 -8.265 -19.109 1.00 79.19 96 ILE A C 1
ATOM 828 O O . ILE A 1 96 ? 17.715 -8.275 -20.260 1.00 79.19 96 ILE A O 1
ATOM 832 N N . PHE A 1 97 ? 18.065 -8.551 -18.054 1.00 77.12 97 PHE A N 1
ATOM 833 C CA . PHE A 1 97 ? 19.490 -8.862 -18.176 1.00 77.12 97 PHE A CA 1
ATOM 834 C C . PHE A 1 97 ? 19.746 -10.086 -19.066 1.00 77.12 97 PHE A C 1
ATOM 836 O O . PHE A 1 97 ? 20.648 -10.049 -19.893 1.00 77.12 97 PHE A O 1
ATOM 843 N N . LEU A 1 98 ? 18.929 -11.140 -18.956 1.00 77.31 98 LEU A N 1
ATOM 844 C CA . LEU A 1 98 ? 19.073 -12.352 -19.773 1.00 77.31 98 LEU A CA 1
ATOM 845 C C . LEU A 1 98 ? 18.652 -12.172 -21.239 1.00 77.31 98 LEU A C 1
ATOM 847 O O . LEU A 1 98 ? 19.163 -12.876 -22.102 1.00 77.31 98 LEU A O 1
ATOM 851 N N . HIS A 1 99 ? 17.704 -11.277 -21.529 1.00 72.69 99 HIS A N 1
ATOM 852 C CA . HIS A 1 99 ? 17.233 -11.003 -22.896 1.00 72.69 99 HIS A CA 1
ATOM 853 C C . HIS A 1 99 ? 17.876 -9.756 -23.521 1.00 72.69 99 HIS A C 1
ATOM 855 O O . HIS A 1 99 ? 17.485 -9.354 -24.619 1.00 72.69 99 HIS A O 1
ATOM 861 N N . ALA A 1 100 ? 18.842 -9.128 -22.847 1.00 66.81 100 ALA A N 1
ATOM 862 C CA . ALA A 1 100 ? 19.538 -7.968 -23.375 1.00 66.81 100 ALA A CA 1
ATOM 863 C C . ALA A 1 100 ? 20.378 -8.384 -24.590 1.00 66.81 100 ALA A C 1
ATOM 865 O O . ALA A 1 100 ? 21.360 -9.110 -24.475 1.00 66.81 100 ALA A O 1
ATOM 866 N N . SER A 1 101 ? 19.975 -7.924 -25.774 1.00 61.53 101 SER A N 1
ATOM 867 C CA . SER A 1 101 ? 20.653 -8.248 -27.037 1.00 61.53 101 SER A CA 1
ATOM 868 C C . SER A 1 101 ? 21.961 -7.469 -27.243 1.00 61.53 101 SER A C 1
ATOM 870 O O . SER A 1 101 ? 22.697 -7.762 -28.178 1.00 61.53 101 SER A O 1
ATOM 872 N N . ALA A 1 102 ? 22.247 -6.475 -26.395 1.00 64.12 102 ALA A N 1
ATOM 873 C CA . ALA A 1 102 ? 23.435 -5.627 -26.454 1.00 64.12 102 ALA A CA 1
ATOM 874 C C . ALA A 1 102 ? 24.050 -5.446 -25.050 1.00 64.12 102 ALA A C 1
ATOM 876 O O . ALA A 1 102 ? 23.306 -5.484 -24.063 1.00 64.12 102 ALA A O 1
ATOM 877 N N . PRO A 1 103 ? 25.374 -5.215 -24.937 1.00 66.25 103 PRO A N 1
ATOM 878 C CA . PRO A 1 103 ? 26.029 -4.950 -23.658 1.00 66.25 103 PRO A CA 1
ATOM 879 C C . PRO A 1 103 ? 25.430 -3.713 -22.978 1.00 66.25 103 PRO A C 1
ATOM 881 O O . PRO A 1 103 ? 25.330 -2.639 -23.576 1.00 66.25 103 PRO A O 1
ATOM 884 N N . ILE A 1 104 ? 25.021 -3.855 -21.717 1.00 66.75 104 ILE A N 1
ATOM 885 C CA . ILE A 1 104 ? 24.472 -2.750 -20.926 1.00 66.75 104 ILE A CA 1
ATOM 886 C C . ILE A 1 104 ? 25.648 -1.965 -20.335 1.00 66.75 104 ILE A C 1
ATOM 888 O O . ILE A 1 104 ? 26.088 -2.253 -19.227 1.00 66.75 104 ILE A O 1
ATOM 892 N N . ASN A 1 105 ? 26.155 -0.989 -21.088 1.00 69.12 105 ASN A N 1
ATOM 893 C CA . ASN A 1 105 ? 27.232 -0.105 -20.623 1.00 69.12 105 ASN A CA 1
ATOM 894 C C . ASN A 1 105 ? 26.716 1.225 -20.043 1.00 69.12 105 ASN A C 1
ATOM 896 O O . ASN A 1 105 ? 27.410 1.831 -19.239 1.00 69.12 105 ASN A O 1
ATOM 900 N N . ASP A 1 106 ? 25.487 1.636 -20.386 1.00 76.31 106 ASP A N 1
ATOM 901 C CA . ASP A 1 106 ? 24.898 2.921 -19.983 1.00 76.31 106 ASP A CA 1
ATOM 902 C C . ASP A 1 106 ? 23.422 2.801 -19.563 1.00 76.31 106 ASP A C 1
ATOM 904 O O . ASP A 1 106 ? 22.696 1.899 -19.998 1.00 76.31 106 ASP A O 1
ATOM 908 N N . PHE A 1 107 ? 22.934 3.774 -18.778 1.00 68.69 107 PHE A N 1
ATOM 909 C CA . PHE A 1 107 ? 21.513 3.902 -18.398 1.00 68.69 107 PHE A CA 1
ATOM 910 C C . PHE A 1 107 ? 20.576 3.986 -19.613 1.00 68.69 107 PHE A C 1
ATOM 912 O O . PHE A 1 107 ? 19.449 3.488 -19.574 1.00 68.69 107 PHE A O 1
ATOM 919 N N . VAL A 1 108 ? 21.047 4.586 -20.707 1.00 72.94 108 VAL A N 1
ATOM 920 C CA . VAL A 1 108 ? 20.308 4.680 -21.973 1.00 72.94 108 VAL A CA 1
ATOM 921 C C . VAL A 1 108 ? 20.183 3.298 -22.622 1.00 72.94 108 VAL A C 1
ATOM 923 O O . VAL A 1 108 ? 19.095 2.908 -23.045 1.00 72.94 108 VAL A O 1
ATOM 926 N N . SER A 1 109 ? 21.255 2.504 -22.612 1.00 69.62 109 SER A N 1
ATOM 927 C CA . SER A 1 109 ? 21.251 1.120 -23.103 1.00 69.62 109 SER A CA 1
ATOM 928 C C . SER A 1 109 ? 20.322 0.225 -22.277 1.00 69.62 109 SER A C 1
ATOM 930 O O . SER A 1 109 ? 19.587 -0.583 -22.843 1.00 69.62 109 SER A O 1
ATOM 932 N N . PHE A 1 110 ? 20.265 0.426 -20.954 1.00 71.06 110 PHE A N 1
ATOM 933 C CA . PHE A 1 110 ? 19.283 -0.238 -20.088 1.00 71.06 110 PHE A CA 1
ATOM 934 C C . PHE A 1 110 ? 17.839 0.142 -20.456 1.00 71.06 110 PHE A C 1
ATOM 936 O O . PHE A 1 110 ? 16.974 -0.725 -20.573 1.00 71.06 110 PHE A O 1
ATOM 943 N N . TYR A 1 111 ? 17.572 1.427 -20.707 1.00 75.62 111 TYR A N 1
ATOM 944 C CA . TYR A 1 111 ? 16.252 1.894 -21.133 1.00 75.62 111 TYR A CA 1
ATOM 945 C C . TYR A 1 111 ? 15.828 1.324 -22.495 1.00 75.62 111 TYR A C 1
ATOM 947 O O . TYR A 1 111 ? 14.659 0.992 -22.693 1.00 75.62 111 TYR A O 1
ATOM 955 N N . HIS A 1 112 ? 16.759 1.151 -23.433 1.00 72.50 112 HIS A N 1
ATOM 956 C CA . HIS A 1 112 ? 16.469 0.468 -24.694 1.00 72.50 112 HIS A CA 1
ATOM 957 C C . HIS A 1 112 ? 16.228 -1.036 -24.503 1.00 72.50 112 HIS A C 1
ATOM 959 O O . HIS A 1 112 ? 15.316 -1.583 -25.126 1.00 72.50 112 HIS A O 1
ATOM 965 N N . ALA A 1 113 ? 16.960 -1.684 -23.590 1.00 72.25 113 ALA A N 1
ATOM 966 C CA . ALA A 1 113 ? 16.763 -3.091 -23.231 1.00 72.25 113 ALA A CA 1
ATOM 967 C C . ALA A 1 113 ? 15.404 -3.367 -22.553 1.00 72.25 113 ALA A C 1
ATOM 969 O O . ALA A 1 113 ? 14.927 -4.501 -22.559 1.00 72.25 113 ALA A O 1
ATOM 970 N N . LEU A 1 114 ? 14.729 -2.338 -22.022 1.00 71.56 114 LEU A N 1
ATOM 971 C CA . LEU A 1 114 ? 13.362 -2.450 -21.494 1.00 71.56 114 LEU A CA 1
ATOM 972 C C . LEU A 1 114 ? 12.294 -2.701 -22.569 1.00 71.56 114 LEU A C 1
ATOM 974 O O . LEU A 1 114 ? 11.146 -3.005 -22.227 1.00 71.56 114 LEU A O 1
ATOM 978 N N . ARG A 1 115 ? 12.620 -2.542 -23.857 1.00 71.50 115 ARG A N 1
ATOM 979 C CA . ARG A 1 115 ? 11.669 -2.775 -24.945 1.00 71.50 115 ARG A CA 1
ATOM 980 C C . ARG A 1 115 ? 11.351 -4.268 -25.041 1.00 71.50 115 ARG A C 1
ATOM 982 O O . ARG A 1 115 ? 12.192 -5.081 -25.405 1.00 71.50 115 ARG A O 1
ATOM 989 N N . ILE A 1 116 ? 10.103 -4.625 -24.748 1.00 68.94 116 ILE A N 1
ATOM 990 C CA . ILE A 1 116 ? 9.612 -6.004 -24.827 1.00 68.94 116 ILE A CA 1
ATOM 991 C C . ILE A 1 116 ? 8.650 -6.092 -26.015 1.00 68.94 116 ILE A C 1
ATOM 993 O O . ILE A 1 116 ? 7.496 -5.670 -25.925 1.00 68.94 116 ILE A O 1
ATOM 997 N N . GLY A 1 117 ? 9.122 -6.644 -27.136 1.00 72.38 117 GLY A N 1
ATOM 998 C CA . GLY A 1 117 ? 8.321 -6.816 -28.353 1.00 72.38 117 GLY A CA 1
ATOM 999 C C . GLY A 1 117 ? 7.761 -5.491 -28.896 1.00 72.38 117 GLY A C 1
ATOM 1000 O O . GLY A 1 117 ? 8.516 -4.561 -29.182 1.00 72.38 117 GLY A O 1
ATOM 1001 N N . HIS A 1 118 ? 6.431 -5.414 -29.027 1.00 75.88 118 HIS A N 1
ATOM 1002 C CA . HIS A 1 118 ? 5.694 -4.240 -29.524 1.00 75.88 118 HIS A CA 1
ATOM 1003 C C . HIS A 1 118 ? 5.438 -3.157 -28.462 1.00 75.88 118 HIS A C 1
ATOM 1005 O O . HIS A 1 118 ? 4.940 -2.084 -28.794 1.00 75.88 118 HIS A O 1
ATOM 1011 N N . ILE A 1 119 ? 5.746 -3.414 -27.187 1.00 78.38 119 ILE A N 1
ATOM 1012 C CA . ILE A 1 119 ? 5.470 -2.459 -26.109 1.00 78.38 119 ILE A CA 1
ATOM 1013 C C . ILE A 1 119 ? 6.637 -1.467 -26.015 1.00 78.38 119 ILE A C 1
ATOM 1015 O O . ILE A 1 119 ? 7.791 -1.896 -25.889 1.00 78.38 119 ILE A O 1
ATOM 1019 N N . PRO A 1 120 ? 6.371 -0.149 -26.055 1.00 83.56 120 PRO A N 1
ATOM 1020 C CA . PRO A 1 120 ? 7.427 0.848 -26.018 1.00 83.56 120 PRO A CA 1
ATOM 1021 C C . PRO A 1 120 ? 8.103 0.880 -24.642 1.00 83.56 120 PRO A C 1
ATOM 1023 O O . PRO A 1 120 ? 7.439 0.788 -23.608 1.00 83.56 120 PRO A O 1
ATOM 1026 N N . SER A 1 121 ? 9.426 1.051 -24.624 1.00 80.44 121 SER A N 1
ATOM 1027 C CA . SER A 1 121 ? 10.249 1.028 -23.405 1.00 80.44 121 SER A CA 1
ATOM 1028 C C . SER A 1 121 ? 9.821 2.062 -22.362 1.00 80.44 121 SER A C 1
ATOM 1030 O O . SER A 1 121 ? 9.860 1.771 -21.169 1.00 80.44 121 SER A O 1
ATOM 1032 N N . TRP A 1 122 ? 9.340 3.234 -22.793 1.00 82.50 122 TRP A N 1
ATOM 1033 C CA . TRP A 1 122 ? 8.889 4.299 -21.893 1.00 82.50 122 TRP A CA 1
ATOM 1034 C C . TRP A 1 122 ? 7.730 3.872 -20.991 1.00 82.50 122 TRP A C 1
ATOM 1036 O O . TRP A 1 122 ? 7.737 4.168 -19.799 1.00 82.50 122 TRP A O 1
ATOM 1046 N N . LEU A 1 123 ? 6.762 3.130 -21.536 1.00 84.81 123 LEU A N 1
ATOM 1047 C CA . LEU A 1 123 ? 5.587 2.676 -20.796 1.00 84.81 123 LEU A CA 1
ATOM 1048 C C . LEU A 1 123 ? 5.991 1.635 -19.753 1.00 84.81 123 LEU A C 1
ATOM 1050 O O . LEU A 1 123 ? 5.537 1.666 -18.609 1.00 84.81 123 LEU A O 1
ATOM 1054 N N . VAL A 1 124 ? 6.890 0.731 -20.142 1.00 84.12 124 VAL A N 1
ATOM 1055 C CA . VAL A 1 124 ? 7.422 -0.292 -19.245 1.00 84.12 124 VAL A CA 1
ATOM 1056 C C . VAL A 1 124 ? 8.222 0.346 -18.105 1.00 84.12 124 VAL A C 1
ATOM 1058 O O . VAL A 1 124 ? 8.019 -0.010 -16.943 1.00 84.12 124 VAL A O 1
ATOM 1061 N N . ALA A 1 125 ? 9.075 1.322 -18.430 1.00 84.69 125 ALA A N 1
ATOM 1062 C CA . ALA A 1 125 ? 9.864 2.070 -17.458 1.00 84.69 125 ALA A CA 1
ATOM 1063 C C . ALA A 1 125 ? 8.965 2.804 -16.462 1.00 84.69 125 ALA A C 1
ATOM 1065 O O . ALA A 1 125 ? 9.186 2.696 -15.261 1.00 84.69 125 ALA A O 1
ATOM 1066 N N . LEU A 1 126 ? 7.925 3.489 -16.950 1.00 88.38 126 LEU A N 1
ATOM 1067 C CA . LEU A 1 126 ? 6.973 4.233 -16.126 1.00 88.38 126 LEU A CA 1
ATOM 1068 C C . LEU A 1 126 ? 6.249 3.315 -15.139 1.00 88.38 126 LEU A C 1
ATOM 1070 O O . LEU A 1 126 ? 6.166 3.628 -13.955 1.00 88.38 126 LEU A O 1
ATOM 1074 N N . ILE A 1 127 ? 5.758 2.159 -15.591 1.00 87.88 127 ILE A N 1
ATOM 1075 C CA . ILE A 1 127 ? 5.075 1.212 -14.699 1.00 87.88 127 ILE A CA 1
ATOM 1076 C C . ILE A 1 127 ? 6.049 0.653 -13.657 1.00 87.88 127 ILE A C 1
ATOM 1078 O O . ILE A 1 127 ? 5.700 0.542 -12.481 1.00 87.88 127 ILE A O 1
ATOM 1082 N N . PHE A 1 128 ? 7.276 0.318 -14.052 1.00 86.94 128 PHE A N 1
ATOM 1083 C CA . PHE A 1 128 ? 8.272 -0.205 -13.123 1.00 86.94 128 PHE A CA 1
ATOM 1084 C C . PHE A 1 128 ? 8.677 0.827 -12.064 1.00 86.94 128 PHE A C 1
ATOM 1086 O O . PHE A 1 128 ? 8.573 0.559 -10.867 1.00 86.94 128 PHE A O 1
ATOM 1093 N N . THR A 1 129 ? 9.077 2.029 -12.479 1.00 88.06 129 THR A N 1
ATOM 1094 C CA . THR A 1 129 ? 9.480 3.089 -11.546 1.00 88.06 129 THR A CA 1
ATOM 1095 C C . THR A 1 129 ? 8.298 3.561 -10.708 1.00 88.06 129 THR A C 1
ATOM 1097 O O . THR A 1 129 ? 8.431 3.709 -9.495 1.00 88.06 129 THR A O 1
ATOM 1100 N N . GLY A 1 130 ? 7.116 3.704 -11.310 1.00 90.75 130 GLY A N 1
ATOM 1101 C CA . GLY A 1 130 ? 5.888 4.080 -10.617 1.00 90.75 130 GLY A CA 1
ATOM 1102 C C . GLY A 1 130 ? 5.492 3.072 -9.539 1.00 90.75 130 GLY A C 1
ATOM 1103 O O . GLY A 1 130 ? 5.140 3.463 -8.427 1.00 90.75 130 GLY A O 1
ATOM 1104 N N . THR A 1 131 ? 5.606 1.773 -9.820 1.00 89.94 131 THR A N 1
ATOM 1105 C CA . THR A 1 131 ? 5.308 0.732 -8.823 1.00 89.94 131 THR A CA 1
ATOM 1106 C C . THR A 1 131 ? 6.346 0.703 -7.710 1.00 89.94 131 THR A C 1
ATOM 1108 O O . THR A 1 131 ? 5.962 0.665 -6.543 1.00 89.94 131 THR A O 1
ATOM 1111 N N . PHE A 1 132 ? 7.636 0.821 -8.031 1.0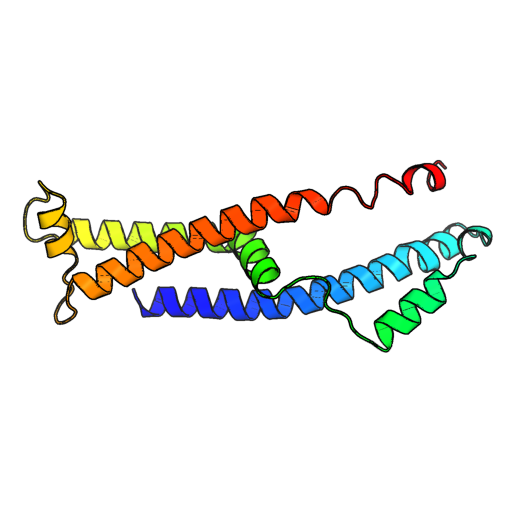0 89.31 132 PHE A N 1
ATOM 1112 C CA . PHE A 1 132 ? 8.704 0.901 -7.033 1.00 89.31 132 PHE A CA 1
ATOM 1113 C C . PHE A 1 132 ? 8.535 2.103 -6.090 1.00 89.31 132 PHE A C 1
ATOM 1115 O O . PHE A 1 132 ? 8.523 1.941 -4.868 1.00 89.31 132 PHE A O 1
ATOM 1122 N N . ILE A 1 133 ? 8.313 3.297 -6.651 1.00 92.06 133 ILE A N 1
ATOM 1123 C CA . ILE A 1 133 ? 8.071 4.526 -5.884 1.00 92.06 133 ILE A CA 1
ATOM 1124 C C . ILE A 1 133 ? 6.811 4.382 -5.029 1.00 92.06 133 ILE A C 1
ATOM 1126 O O . ILE A 1 133 ? 6.834 4.728 -3.850 1.00 92.06 133 ILE A O 1
ATOM 1130 N N . SER A 1 134 ? 5.726 3.833 -5.585 1.00 89.31 134 SER A N 1
ATOM 1131 C CA . SER A 1 134 ? 4.477 3.615 -4.849 1.00 89.31 134 SER A CA 1
ATOM 1132 C C . SER A 1 134 ? 4.678 2.697 -3.640 1.00 89.31 134 SER A C 1
ATOM 1134 O O . SER A 1 134 ? 4.264 3.047 -2.533 1.00 89.31 134 SER A O 1
ATOM 1136 N N . VAL A 1 135 ? 5.373 1.564 -3.807 1.00 89.88 135 VAL A N 1
ATOM 1137 C CA . VAL A 1 135 ? 5.640 0.633 -2.701 1.00 89.88 135 VAL A CA 1
ATOM 1138 C C . VAL A 1 135 ? 6.462 1.298 -1.596 1.00 89.88 135 VAL A C 1
ATOM 1140 O O . VAL A 1 135 ? 6.116 1.171 -0.417 1.00 89.88 135 VAL A O 1
ATOM 1143 N N . ILE A 1 136 ? 7.509 2.046 -1.954 1.00 89.38 136 ILE A N 1
ATOM 1144 C CA . ILE A 1 136 ? 8.352 2.762 -0.986 1.00 89.38 136 ILE A CA 1
ATOM 1145 C C . ILE A 1 136 ? 7.552 3.851 -0.270 1.00 89.38 136 ILE A C 1
ATOM 1147 O O . ILE A 1 136 ? 7.548 3.900 0.961 1.00 89.38 136 ILE A O 1
ATOM 1151 N N . ALA A 1 137 ? 6.833 4.690 -1.017 1.00 90.31 137 ALA A N 1
ATOM 1152 C CA . ALA A 1 137 ? 6.049 5.788 -0.465 1.00 90.31 137 ALA A CA 1
ATOM 1153 C C . ALA A 1 137 ? 4.992 5.281 0.527 1.00 90.31 137 ALA A C 1
ATOM 1155 O O . ALA A 1 137 ? 4.892 5.798 1.641 1.00 90.31 137 ALA A O 1
ATOM 1156 N N . ILE A 1 138 ? 4.254 4.225 0.167 1.00 88.31 138 ILE A N 1
ATOM 1157 C CA . ILE A 1 138 ? 3.245 3.610 1.039 1.00 88.31 138 ILE A CA 1
ATOM 1158 C C . ILE A 1 138 ? 3.899 2.993 2.285 1.00 88.31 138 ILE A C 1
ATOM 1160 O O . ILE A 1 138 ? 3.383 3.146 3.396 1.00 88.31 138 ILE A O 1
ATOM 1164 N N . THR A 1 139 ? 5.045 2.325 2.130 1.00 87.00 139 THR A N 1
ATOM 1165 C CA . THR A 1 139 ? 5.769 1.706 3.252 1.00 87.00 139 THR A CA 1
ATOM 1166 C C . THR A 1 139 ? 6.264 2.756 4.250 1.00 87.00 139 THR A C 1
ATOM 1168 O O . THR A 1 139 ? 6.075 2.591 5.458 1.00 87.00 139 THR A O 1
ATOM 1171 N N . ILE A 1 140 ? 6.835 3.865 3.766 1.00 86.81 140 ILE A N 1
ATOM 1172 C CA . ILE A 1 140 ? 7.282 4.988 4.605 1.00 86.81 140 ILE A CA 1
ATOM 1173 C C . ILE A 1 140 ? 6.086 5.657 5.287 1.00 86.81 140 ILE A C 1
ATOM 1175 O O . ILE A 1 140 ? 6.124 5.886 6.498 1.00 86.81 140 ILE A O 1
ATOM 1179 N N . TYR A 1 141 ? 5.015 5.932 4.536 1.00 86.62 141 TYR A N 1
ATOM 1180 C CA . TYR A 1 141 ? 3.790 6.538 5.060 1.00 86.62 141 TYR A CA 1
ATOM 1181 C C . TYR A 1 141 ? 3.232 5.744 6.246 1.00 86.62 141 TYR A C 1
ATOM 1183 O O . TYR A 1 141 ? 2.972 6.303 7.314 1.00 86.62 141 TYR A O 1
ATOM 1191 N N . VAL A 1 142 ? 3.120 4.422 6.100 1.00 83.56 142 VAL A N 1
ATOM 1192 C CA . VAL A 1 142 ? 2.627 3.564 7.181 1.00 83.56 142 VAL A CA 1
ATOM 1193 C C . VAL A 1 142 ? 3.620 3.433 8.323 1.00 83.56 142 VAL A C 1
ATOM 1195 O O . VAL A 1 142 ? 3.196 3.409 9.474 1.00 83.56 142 VAL A O 1
ATOM 1198 N N . SER A 1 143 ? 4.927 3.400 8.057 1.00 79.06 143 SER A N 1
ATOM 1199 C CA . SER A 1 143 ? 5.913 3.344 9.139 1.00 79.06 143 SER A CA 1
ATOM 1200 C C . SER A 1 143 ? 5.867 4.582 10.038 1.00 79.06 143 SER A C 1
ATOM 1202 O O . SER A 1 143 ? 6.077 4.451 11.238 1.00 79.06 143 SER A O 1
ATOM 1204 N N . LYS A 1 144 ? 5.546 5.760 9.487 1.00 79.31 144 LYS A N 1
ATOM 1205 C CA . LYS A 1 144 ? 5.364 6.991 10.273 1.00 79.31 144 LYS A CA 1
ATOM 1206 C C . LYS A 1 144 ? 4.069 6.989 11.089 1.00 79.31 144 LYS A C 1
ATOM 1208 O O . LYS A 1 144 ? 4.060 7.476 12.212 1.00 79.31 144 LYS A O 1
ATOM 1213 N N . ARG A 1 145 ? 2.981 6.436 10.542 1.00 72.19 145 ARG A N 1
ATOM 1214 C CA . ARG A 1 145 ? 1.649 6.453 11.174 1.00 72.19 145 ARG A CA 1
ATOM 1215 C C . ARG A 1 145 ? 1.439 5.321 12.191 1.00 72.19 145 ARG A C 1
ATOM 1217 O O . ARG A 1 145 ? 0.758 5.512 13.189 1.00 72.19 145 ARG A O 1
ATOM 1224 N N . SER A 1 146 ? 2.070 4.165 11.978 1.00 59.34 146 SER A N 1
ATOM 1225 C CA . SER A 1 146 ? 1.902 2.965 12.813 1.00 59.34 146 SER A CA 1
ATOM 1226 C C . SER A 1 146 ? 2.582 3.041 14.186 1.00 59.34 146 SER A C 1
ATOM 1228 O O . SER A 1 146 ? 2.207 2.269 15.064 1.00 59.34 146 SER A O 1
ATOM 1230 N N . SER A 1 147 ? 3.552 3.938 14.406 1.00 51.28 147 SER A N 1
ATOM 1231 C CA . SER A 1 147 ? 4.199 4.090 15.725 1.00 51.28 147 SER A CA 1
ATOM 1232 C C . SER A 1 147 ? 3.272 4.657 16.809 1.00 51.28 147 SER A C 1
ATOM 1234 O O . SER A 1 147 ? 3.608 4.574 17.985 1.00 51.28 147 SER A O 1
ATOM 1236 N N . GLY A 1 148 ? 2.108 5.208 16.446 1.00 49.34 148 GLY A N 1
ATOM 1237 C CA . GLY A 1 148 ? 1.168 5.798 17.405 1.00 49.34 148 GLY A CA 1
ATOM 1238 C C . GLY A 1 148 ? 0.268 4.805 18.152 1.00 49.34 148 GLY A C 1
ATOM 1239 O O . GLY A 1 148 ? -0.355 5.193 19.128 1.00 49.34 148 GLY A O 1
ATOM 1240 N N . GLU A 1 149 ? 0.183 3.537 17.734 1.00 46.75 149 GLU A N 1
ATOM 1241 C CA . GLU A 1 149 ? -0.828 2.588 18.251 1.00 46.75 149 GLU A CA 1
ATOM 1242 C C . GLU A 1 149 ? -0.372 1.783 19.488 1.00 46.75 149 GLU A C 1
ATOM 1244 O O . GLU A 1 149 ? -1.160 1.046 20.074 1.00 46.75 149 GLU A O 1
ATOM 1249 N N . ILE A 1 150 ? 0.890 1.917 19.918 1.00 45.06 150 ILE A N 1
ATOM 1250 C CA . ILE A 1 150 ? 1.417 1.208 21.104 1.00 45.06 150 ILE A CA 1
ATOM 1251 C C . ILE A 1 150 ? 1.137 1.985 22.412 1.00 45.06 150 ILE A C 1
ATOM 1253 O O . ILE A 1 150 ? 1.298 1.437 23.500 1.00 45.06 150 ILE A O 1
ATOM 1257 N N . SER A 1 151 ? 0.654 3.232 22.355 1.00 42.59 151 SER A N 1
ATOM 1258 C CA . SER A 1 151 ? 0.498 4.069 23.556 1.00 42.59 151 SER A CA 1
ATOM 1259 C C . SER A 1 151 ? -0.844 3.950 24.292 1.00 42.59 151 SER A C 1
ATOM 1261 O O . SER A 1 151 ? -0.883 4.298 25.470 1.00 42.59 151 SER A O 1
ATOM 1263 N N . GLU A 1 152 ? -1.919 3.406 23.703 1.00 44.03 152 GLU A N 1
ATOM 1264 C CA . GLU A 1 152 ? -3.220 3.328 24.409 1.00 44.03 152 GLU A CA 1
ATOM 1265 C C . GLU A 1 152 ? -3.234 2.327 25.583 1.00 44.03 152 GLU A C 1
ATOM 1267 O O . GLU A 1 152 ? -4.050 2.453 26.494 1.00 44.03 152 GLU A O 1
ATOM 1272 N N . PHE A 1 153 ? -2.298 1.371 25.641 1.00 46.03 153 PHE A N 1
ATOM 1273 C CA . PHE A 1 153 ? -2.186 0.437 26.775 1.00 46.03 153 PHE A CA 1
ATOM 1274 C C . PHE A 1 153 ? -1.340 0.963 27.945 1.00 46.03 153 PHE A C 1
ATOM 1276 O O . PHE A 1 153 ? -1.318 0.340 29.008 1.00 46.03 153 PHE A O 1
ATOM 1283 N N . GLY A 1 154 ? -0.635 2.087 27.780 1.00 39.78 154 GLY A N 1
ATOM 1284 C CA . GLY A 1 154 ? 0.219 2.641 28.833 1.00 39.78 154 GLY A CA 1
ATOM 1285 C C . GLY A 1 154 ? -0.576 3.260 29.982 1.00 39.78 154 GLY A C 1
ATOM 1286 O O . GLY A 1 154 ? -0.199 3.117 31.143 1.00 39.78 154 GLY A O 1
ATOM 1287 N N . THR A 1 155 ? -1.704 3.900 29.673 1.00 44.53 155 THR A N 1
ATOM 1288 C CA . THR A 1 155 ? -2.430 4.750 30.627 1.00 44.53 155 THR A CA 1
ATOM 1289 C C . THR A 1 155 ? -3.320 3.965 31.589 1.00 44.53 155 THR A C 1
ATOM 1291 O O . THR A 1 155 ? -3.501 4.392 32.723 1.00 44.53 155 THR A O 1
ATOM 1294 N N . HIS A 1 156 ? -3.824 2.791 31.188 1.00 43.91 156 HIS A N 1
ATOM 1295 C CA . HIS A 1 156 ? -4.663 1.942 32.048 1.00 43.91 156 HIS A CA 1
ATOM 1296 C C . HIS A 1 156 ? -3.892 0.855 32.806 1.00 43.91 156 HIS A C 1
ATOM 1298 O O . HIS A 1 156 ? -4.482 0.156 33.623 1.00 43.91 156 HIS A O 1
ATOM 1304 N N . ARG A 1 157 ? -2.578 0.701 32.590 1.00 46.25 157 ARG A N 1
ATOM 1305 C CA . ARG A 1 157 ? -1.764 -0.346 33.238 1.00 46.25 157 ARG A CA 1
ATOM 1306 C C . ARG A 1 157 ? -1.745 -0.243 34.769 1.00 46.25 157 ARG A C 1
ATOM 1308 O O . ARG A 1 157 ? -1.490 -1.238 35.438 1.00 46.25 157 ARG A O 1
ATOM 1315 N N . SER A 1 158 ? -2.015 0.941 35.321 1.00 46.56 158 SER A N 1
ATOM 1316 C CA . SER A 1 158 ? -2.130 1.170 36.766 1.00 46.56 158 SER A CA 1
ATOM 1317 C C . SER A 1 158 ? -3.372 0.524 37.389 1.00 46.56 158 SER A C 1
ATOM 1319 O O . SER A 1 158 ? -3.311 0.159 38.556 1.00 46.56 158 SER A O 1
ATOM 1321 N N . LEU A 1 159 ? -4.451 0.329 36.620 1.00 47.12 159 LEU A N 1
ATOM 1322 C CA . LEU A 1 159 ? -5.696 -0.315 37.071 1.00 47.12 159 LEU A CA 1
ATOM 1323 C C . LEU A 1 159 ? -5.647 -1.850 37.008 1.00 47.12 159 LEU A C 1
ATOM 1325 O O . LEU A 1 159 ? -6.509 -2.513 37.570 1.00 47.12 159 LEU A O 1
ATOM 1329 N N . TRP A 1 160 ? -4.629 -2.414 36.354 1.00 47.56 160 TRP A N 1
ATOM 1330 C CA . TRP A 1 160 ? -4.412 -3.861 36.222 1.00 47.56 160 TRP A CA 1
ATOM 1331 C C . TRP A 1 160 ? -3.261 -4.369 37.097 1.00 47.56 160 TRP A C 1
ATOM 1333 O O . TRP A 1 160 ? -2.708 -5.437 36.835 1.00 47.56 160 TRP A O 1
ATOM 1343 N N . ARG A 1 161 ? -2.853 -3.593 38.109 1.00 39.12 161 ARG A N 1
ATOM 1344 C CA . ARG A 1 161 ? -1.881 -4.042 39.105 1.00 39.12 161 ARG A CA 1
ATOM 1345 C C . ARG A 1 161 ? -2.620 -4.911 40.128 1.00 39.12 161 ARG A C 1
ATOM 1347 O O . ARG A 1 161 ? -3.070 -4.407 41.150 1.00 39.12 161 ARG A O 1
ATOM 1354 N N . ILE A 1 162 ? -2.805 -6.177 39.762 1.00 43.94 162 ILE A N 1
ATOM 1355 C CA . ILE A 1 162 ? -3.140 -7.273 40.680 1.00 43.94 162 ILE A CA 1
ATOM 1356 C C . ILE A 1 162 ? -1.848 -7.694 41.379 1.00 43.94 162 ILE A C 1
ATOM 1358 O O . ILE A 1 162 ? -0.813 -7.763 40.671 1.00 43.94 162 ILE A O 1
#